Protein AF-F0R982-F1 (afdb_monomer_lite)

Organism: Phocaeicola salanitronis (strain DSM 18170 / JCM 13657 / CCUG 60908 / BL78) (NCBI:txid667015)

Sequence (111 aa):
MLALFLSCCNSTKKQENSLDSEIDTFEYVHLIPDSLRTMEQKELLLLLEKTIKENLQVKDNHLFFKLSESDFVELGIPLQYYKKLQQDLDDANSFIDLNGIERIDTLLKMK

pLDDT: mean 83.77, std 20.98, range [37.56, 98.06]

Radius of gyration: 21.88 Å; chains: 1; bounding box: 34×67×37 Å

Structure (mmCIF, N/CA/C/O backbone):
data_AF-F0R982-F1
#
_entry.id   AF-F0R982-F1
#
loop_
_atom_site.group_PDB
_atom_site.id
_atom_site.type_symbol
_atom_site.label_atom_id
_atom_site.label_alt_id
_atom_site.label_comp_id
_atom_site.label_asym_id
_atom_site.label_entity_id
_atom_site.label_seq_id
_atom_site.pdbx_PDB_ins_code
_atom_site.Cartn_x
_atom_site.Cartn_y
_atom_site.Cartn_z
_atom_site.occupancy
_atom_site.B_iso_or_equiv
_atom_site.auth_seq_id
_atom_site.auth_comp_id
_atom_site.auth_asym_id
_atom_site.auth_atom_id
_atom_site.pdbx_PDB_model_num
ATOM 1 N N . MET A 1 1 ? -15.361 58.194 14.789 1.00 37.56 1 MET A N 1
ATOM 2 C CA . MET A 1 1 ? -16.452 57.668 13.940 1.00 37.56 1 MET A CA 1
ATOM 3 C C . MET A 1 1 ? -15.788 57.138 12.672 1.00 37.56 1 MET A C 1
ATOM 5 O O . MET A 1 1 ? -15.350 57.933 11.861 1.00 37.56 1 MET A O 1
ATOM 9 N N . LEU A 1 2 ? -15.260 55.910 12.700 1.00 42.91 2 LEU A N 1
ATOM 10 C CA . LEU A 1 2 ? -15.865 54.728 12.062 1.00 42.91 2 LEU A CA 1
ATOM 11 C C . LEU A 1 2 ? -16.621 55.054 10.760 1.00 42.91 2 LEU A C 1
ATOM 13 O O . LEU A 1 2 ? -17.730 55.570 10.836 1.00 42.91 2 LEU A O 1
ATOM 17 N N . ALA A 1 3 ? -16.039 54.716 9.606 1.00 42.75 3 ALA A N 1
ATOM 18 C CA . ALA A 1 3 ? -16.544 53.643 8.741 1.00 42.75 3 ALA A CA 1
ATOM 19 C C . ALA A 1 3 ? -15.693 53.511 7.462 1.00 42.75 3 ALA A C 1
ATOM 21 O O . ALA A 1 3 ? -15.534 54.461 6.699 1.00 42.75 3 ALA A O 1
ATOM 22 N N . LEU A 1 4 ? -15.183 52.297 7.242 1.00 47.56 4 LEU A N 1
ATOM 23 C CA . LEU A 1 4 ? -14.835 51.761 5.929 1.00 47.56 4 LEU A CA 1
ATOM 24 C C . LEU A 1 4 ? -16.073 51.756 5.019 1.00 47.56 4 LEU A C 1
ATOM 26 O O . LEU A 1 4 ? -17.133 51.324 5.462 1.00 47.56 4 LEU A O 1
ATOM 30 N N . PHE A 1 5 ? -15.894 52.068 3.735 1.00 54.72 5 PHE A N 1
ATOM 31 C CA . PHE A 1 5 ? -16.658 51.413 2.675 1.00 54.72 5 PHE A CA 1
ATOM 32 C C . PHE A 1 5 ? -15.725 50.976 1.548 1.00 54.72 5 PHE A C 1
ATOM 34 O O . PHE A 1 5 ? -15.121 51.776 0.838 1.00 54.72 5 PHE A O 1
ATOM 41 N N . LEU A 1 6 ? -15.621 49.654 1.456 1.00 56.53 6 LEU A N 1
ATOM 42 C CA . LEU A 1 6 ? -15.164 48.881 0.317 1.00 56.53 6 LEU A CA 1
ATOM 43 C C . LEU A 1 6 ? -15.971 49.252 -0.933 1.00 56.53 6 LEU A C 1
ATOM 45 O O . LEU A 1 6 ? -17.194 49.360 -0.869 1.00 56.53 6 LEU A O 1
ATOM 49 N N . SER A 1 7 ? -15.302 49.324 -2.080 1.00 54.06 7 SER A N 1
ATOM 50 C CA . SER A 1 7 ? -15.944 49.028 -3.358 1.00 54.06 7 SER A CA 1
ATOM 51 C C . SER A 1 7 ? -14.983 48.209 -4.211 1.00 54.06 7 SER A C 1
ATOM 53 O O . SER A 1 7 ? -14.079 48.725 -4.866 1.00 54.06 7 SER A O 1
ATOM 55 N N . CYS A 1 8 ? -15.150 46.893 -4.109 1.00 43.66 8 CYS A N 1
ATOM 56 C CA . CYS A 1 8 ? -14.641 45.915 -5.055 1.00 43.66 8 CYS A CA 1
ATOM 57 C C . CYS A 1 8 ? -15.319 46.122 -6.413 1.00 43.66 8 CYS A C 1
ATOM 59 O O . CYS A 1 8 ? -16.530 46.318 -6.443 1.00 43.66 8 CYS A O 1
ATOM 61 N N . CYS A 1 9 ? -14.564 45.987 -7.507 1.00 45.44 9 CYS A N 1
ATOM 62 C CA . CYS A 1 9 ? -14.934 45.205 -8.697 1.00 45.44 9 CYS A CA 1
ATOM 63 C C . CYS A 1 9 ? -13.885 45.404 -9.800 1.00 45.44 9 CYS A C 1
ATOM 65 O O . CYS A 1 9 ? -13.963 46.362 -10.562 1.00 45.44 9 CYS A O 1
ATOM 67 N N . ASN A 1 10 ? -12.919 44.491 -9.900 1.00 49.84 10 ASN A N 1
ATOM 68 C CA . ASN A 1 10 ? -12.564 43.856 -11.173 1.00 49.84 10 ASN A CA 1
ATOM 69 C C . ASN A 1 10 ? -11.437 42.851 -10.948 1.00 49.84 10 ASN A C 1
ATOM 71 O O . ASN A 1 10 ? -10.261 43.184 -11.045 1.00 49.84 10 ASN A O 1
ATOM 75 N N . SER A 1 11 ? -11.823 41.602 -10.710 1.00 47.75 11 SER A N 1
ATOM 76 C CA . SER A 1 11 ? -10.977 40.474 -11.070 1.00 47.75 11 SER A CA 1
ATOM 77 C C . SER A 1 11 ? -11.826 39.528 -11.896 1.00 47.75 11 SER A C 1
ATOM 79 O O . SER A 1 11 ? -12.737 38.861 -11.415 1.00 47.75 11 SER A O 1
ATOM 81 N N . THR A 1 12 ? -11.552 39.619 -13.188 1.00 44.00 12 THR A N 1
ATOM 82 C CA . THR A 1 12 ? -11.813 38.694 -14.278 1.00 44.00 12 THR A CA 1
ATOM 83 C C . THR A 1 12 ? -12.170 37.291 -13.797 1.00 44.00 12 THR A C 1
ATOM 85 O O . THR A 1 12 ? -11.385 36.646 -13.106 1.00 44.00 12 THR A O 1
ATOM 88 N N . LYS A 1 13 ? -13.340 36.807 -14.223 1.00 43.53 13 LYS A N 1
ATOM 89 C CA . LYS A 1 13 ? -13.722 35.395 -14.154 1.00 43.53 13 LYS A CA 1
ATOM 90 C C . LYS A 1 13 ? -12.630 34.557 -14.826 1.00 43.53 13 LYS A C 1
ATOM 92 O O . LYS A 1 13 ? -12.608 34.440 -16.049 1.00 43.53 13 LYS A O 1
ATOM 97 N N . LYS A 1 14 ? -11.720 33.988 -14.036 1.00 38.34 14 LYS A N 1
ATOM 98 C CA . LYS A 1 14 ? -11.028 32.762 -14.418 1.00 38.34 14 LYS A CA 1
ATOM 99 C C . LYS A 1 14 ? -11.944 31.626 -14.005 1.00 38.34 14 LYS A C 1
ATOM 101 O O . LYS A 1 14 ? -12.301 31.490 -12.844 1.00 38.34 14 LYS A O 1
ATOM 106 N N . GLN A 1 15 ? -12.377 30.893 -15.014 1.00 43.41 15 GLN A N 1
ATOM 107 C CA . GLN A 1 15 ? -13.087 29.639 -14.900 1.00 43.41 15 GLN A CA 1
ATOM 108 C C . GLN A 1 15 ? -12.139 28.649 -14.209 1.00 43.41 15 GLN A C 1
ATOM 110 O O . GLN A 1 15 ? -11.280 28.049 -14.850 1.00 43.41 15 GLN A O 1
ATOM 115 N N . GLU A 1 16 ? -12.222 28.569 -12.882 1.00 38.88 16 GLU A N 1
ATOM 116 C CA . GLU A 1 16 ? -11.719 27.424 -12.136 1.00 38.88 16 GLU A CA 1
ATOM 117 C C . GLU A 1 16 ? -12.610 26.247 -12.515 1.00 38.88 16 GLU A C 1
ATOM 119 O O . GLU A 1 16 ? -13.776 26.177 -12.132 1.00 38.88 16 GLU A O 1
ATOM 124 N N . ASN A 1 17 ? -12.063 25.323 -13.300 1.00 39.47 17 ASN A N 1
ATOM 125 C CA . ASN A 1 17 ? -12.469 23.935 -13.170 1.00 39.47 17 ASN A CA 1
ATOM 126 C C . ASN A 1 17 ? -12.032 23.513 -11.766 1.00 39.47 17 ASN A C 1
ATOM 128 O O . ASN A 1 17 ? -10.915 23.031 -11.580 1.00 39.47 17 ASN A O 1
ATOM 132 N N . SER A 1 18 ? -12.879 23.768 -10.771 1.00 41.88 18 SER A N 1
ATOM 133 C CA . SER A 1 18 ? -12.774 23.113 -9.482 1.00 41.88 18 SER A CA 1
ATOM 134 C C . SER A 1 18 ? -12.987 21.630 -9.753 1.00 41.88 18 SER A C 1
ATOM 136 O O . SER A 1 18 ? -14.108 21.169 -9.964 1.00 41.88 18 SER A O 1
ATOM 138 N N . LEU A 1 19 ? -11.883 20.887 -9.814 1.00 45.12 19 LEU A N 1
ATOM 139 C CA . LEU A 1 19 ? -11.885 19.518 -9.335 1.00 45.12 19 LEU A CA 1
ATOM 140 C C . LEU A 1 19 ? -12.450 19.601 -7.916 1.00 45.12 19 LEU A C 1
ATOM 142 O O . LEU A 1 19 ? -11.730 19.957 -6.986 1.00 45.12 19 LEU A O 1
ATOM 146 N N . ASP A 1 20 ? -13.751 19.354 -7.777 1.00 45.84 20 ASP A N 1
ATOM 147 C CA . ASP A 1 20 ? -14.346 18.917 -6.521 1.00 45.84 20 ASP A CA 1
ATOM 148 C C . ASP A 1 20 ? -13.675 17.582 -6.187 1.00 45.84 20 ASP A C 1
ATOM 150 O O . ASP A 1 20 ? -14.178 16.500 -6.483 1.00 45.84 20 ASP A O 1
ATOM 154 N N . SER A 1 21 ? -12.464 17.655 -5.6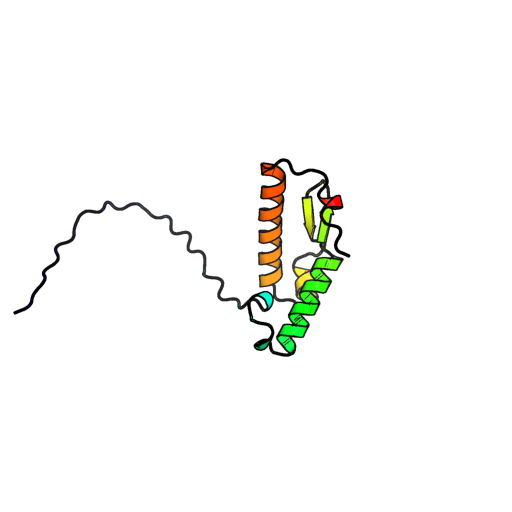38 1.00 47.72 21 SER A N 1
ATOM 155 C CA . SER A 1 21 ? -11.918 16.569 -4.853 1.00 47.72 21 SER A CA 1
ATOM 156 C C . SER A 1 21 ? -12.764 16.541 -3.590 1.00 47.72 21 SER A C 1
ATOM 158 O O . SER A 1 21 ? -12.561 17.343 -2.676 1.00 47.72 21 SER A O 1
ATOM 160 N N . GLU A 1 22 ? -13.774 15.679 -3.598 1.00 51.53 22 GLU A N 1
ATOM 161 C CA . GLU A 1 22 ? -14.460 15.208 -2.404 1.00 51.53 22 GLU A CA 1
ATOM 162 C C . GLU A 1 22 ? -13.390 15.012 -1.318 1.00 51.53 22 GLU A C 1
ATOM 164 O O . GLU A 1 22 ? -12.468 14.212 -1.484 1.00 51.53 22 GLU A O 1
ATOM 169 N N . ILE A 1 23 ? -13.408 15.856 -0.280 1.00 52.28 23 ILE A N 1
ATOM 170 C CA . ILE A 1 23 ? -12.447 15.750 0.818 1.00 52.28 23 ILE A CA 1
ATOM 171 C C . ILE A 1 23 ? -12.722 14.390 1.446 1.00 52.28 23 ILE A C 1
ATOM 173 O O . ILE A 1 23 ? -13.753 14.217 2.092 1.00 52.28 23 ILE A O 1
ATOM 177 N N . ASP A 1 24 ? -11.837 13.423 1.208 1.00 64.06 24 ASP A N 1
ATOM 178 C CA . ASP A 1 24 ? -11.923 12.097 1.804 1.00 64.06 24 ASP A CA 1
ATOM 179 C C . ASP A 1 24 ? -11.802 12.263 3.322 1.00 64.06 24 ASP A C 1
ATOM 181 O O . ASP A 1 24 ? -10.716 12.447 3.871 1.00 64.06 24 ASP A O 1
ATOM 185 N N . THR A 1 25 ? -12.944 12.282 4.013 1.00 81.81 25 THR A N 1
ATOM 186 C CA . THR A 1 25 ? -13.028 12.442 5.472 1.00 81.81 25 THR A CA 1
ATOM 187 C C . THR A 1 25 ? -12.625 11.170 6.215 1.00 81.81 25 THR A C 1
ATOM 189 O O . THR A 1 25 ? -12.886 11.044 7.411 1.00 81.81 25 THR A O 1
ATOM 192 N N . PHE A 1 26 ? -12.064 10.185 5.516 1.00 89.75 26 PHE A N 1
ATOM 193 C CA . PHE A 1 26 ? -11.638 8.941 6.116 1.00 89.75 26 PHE A CA 1
ATOM 194 C C . PHE A 1 26 ? -10.453 9.168 7.061 1.00 89.75 26 PHE A C 1
ATOM 196 O O . PHE A 1 26 ? -9.405 9.694 6.687 1.00 89.75 26 PHE A O 1
ATOM 203 N N . GLU A 1 27 ? -10.619 8.757 8.316 1.00 92.31 27 GLU A N 1
ATOM 204 C CA . GLU A 1 27 ? -9.579 8.884 9.330 1.00 92.31 27 GLU A CA 1
ATOM 205 C C . GLU A 1 27 ? -8.603 7.706 9.239 1.00 92.31 27 GLU A C 1
ATOM 207 O O . GLU A 1 27 ? -8.893 6.579 9.645 1.00 92.31 27 GLU A O 1
ATOM 212 N N . TYR A 1 28 ? -7.413 7.969 8.706 1.00 94.88 28 TYR A N 1
ATOM 213 C CA . TYR A 1 28 ? -6.383 6.951 8.561 1.00 94.88 28 TYR A CA 1
ATOM 214 C C . TYR A 1 28 ? -5.654 6.692 9.890 1.00 94.88 28 TYR A C 1
ATOM 216 O O . TYR A 1 28 ? -4.941 7.552 10.405 1.00 94.88 28 TYR A O 1
ATOM 224 N N . VAL A 1 29 ? -5.723 5.459 10.403 1.00 96.25 29 VAL A N 1
ATOM 225 C CA . VAL A 1 29 ? -5.104 5.051 11.679 1.00 96.25 29 VAL A CA 1
ATOM 226 C C . VAL A 1 29 ? -3.596 5.297 11.769 1.00 96.25 29 VAL A C 1
ATOM 228 O O . VAL A 1 29 ? -3.091 5.536 12.865 1.00 96.25 29 VAL A O 1
ATOM 231 N N . HIS A 1 30 ? -2.868 5.291 10.645 1.00 92.69 30 HIS A N 1
ATOM 232 C CA . HIS A 1 30 ? -1.427 5.575 10.627 1.00 92.69 30 HIS A CA 1
ATOM 233 C C . HIS A 1 30 ? -1.103 7.060 10.882 1.00 92.69 30 HIS A C 1
ATOM 235 O O . HIS A 1 30 ? 0.030 7.379 11.226 1.00 92.69 30 HIS A O 1
ATOM 241 N N . LEU A 1 31 ? -2.087 7.961 10.756 1.00 94.69 31 LEU A N 1
ATOM 242 C CA . LEU A 1 31 ? -1.946 9.392 11.052 1.00 94.69 31 LEU A CA 1
ATOM 243 C C . LEU A 1 31 ? -2.285 9.735 12.510 1.00 94.69 31 LEU A C 1
ATOM 245 O O . LEU A 1 31 ? -1.885 10.786 13.008 1.00 94.69 31 LEU A O 1
ATOM 249 N N . ILE A 1 32 ? -3.002 8.854 13.209 1.00 95.00 32 ILE A N 1
ATOM 250 C CA . ILE A 1 32 ? -3.329 9.027 14.628 1.00 95.00 32 ILE A CA 1
ATOM 251 C C . ILE A 1 32 ? -2.054 8.786 15.448 1.00 95.00 32 ILE A C 1
ATOM 253 O O . ILE A 1 32 ? -1.421 7.754 15.241 1.00 95.00 32 ILE A O 1
ATOM 257 N N . PRO A 1 33 ? -1.660 9.661 16.392 1.00 95.75 33 PRO A N 1
ATOM 258 C CA . PRO A 1 33 ? -0.512 9.411 17.263 1.00 95.75 33 PRO A CA 1
ATOM 259 C C . PRO A 1 33 ? -0.642 8.108 18.063 1.00 95.75 33 PRO A C 1
ATOM 261 O O . PRO A 1 33 ? -1.716 7.794 18.573 1.00 95.75 33 PRO A O 1
ATOM 264 N N . ASP A 1 34 ? 0.465 7.387 18.252 1.00 93.50 34 ASP A N 1
ATOM 265 C CA . ASP A 1 34 ? 0.506 6.079 18.929 1.00 93.50 34 ASP A CA 1
ATOM 266 C C . ASP A 1 34 ? -0.183 6.060 20.302 1.00 93.50 34 ASP A C 1
ATOM 268 O O . ASP A 1 34 ? -0.850 5.084 20.658 1.00 93.50 34 ASP A O 1
ATOM 272 N N . SER A 1 35 ? -0.037 7.147 21.067 1.00 95.94 35 SER A N 1
ATOM 273 C CA . SER A 1 35 ? -0.628 7.311 22.400 1.00 95.94 35 SER A CA 1
ATOM 274 C C . SER A 1 35 ? -2.148 7.461 22.383 1.00 95.94 35 SER A C 1
ATOM 276 O O . SER A 1 35 ? -2.788 7.209 23.402 1.00 95.94 35 SER A O 1
ATOM 278 N N . LEU A 1 36 ? -2.719 7.867 21.249 1.00 97.06 36 LEU A N 1
ATOM 279 C CA . LEU A 1 36 ? -4.146 8.126 21.075 1.00 97.06 36 LEU A CA 1
ATOM 280 C C . LEU A 1 36 ? -4.872 6.987 20.351 1.00 97.06 36 LEU A C 1
ATOM 282 O O . LEU A 1 36 ? -6.099 7.004 20.294 1.00 97.06 36 LEU A O 1
ATOM 286 N N . ARG A 1 37 ? -4.150 5.986 19.826 1.00 96.38 37 ARG A N 1
ATOM 287 C CA . ARG A 1 37 ? -4.782 4.841 19.160 1.00 96.38 37 ARG A CA 1
ATOM 288 C C . ARG A 1 37 ? -5.482 3.925 20.162 1.00 96.38 37 ARG A C 1
ATOM 290 O O . ARG A 1 37 ? -4.879 3.461 21.137 1.00 96.38 37 ARG A O 1
ATOM 297 N N . THR A 1 38 ? -6.730 3.601 19.850 1.00 97.25 38 THR A N 1
ATOM 298 C CA . THR A 1 38 ? -7.495 2.508 20.469 1.00 97.25 38 THR A CA 1
ATOM 299 C C . THR A 1 38 ? -6.856 1.147 20.168 1.00 97.25 38 THR A C 1
ATOM 301 O O . THR A 1 38 ? -5.913 1.051 19.375 1.00 97.25 38 THR A O 1
ATOM 304 N N . MET A 1 39 ? -7.332 0.080 20.817 1.00 97.50 39 MET A N 1
ATOM 305 C CA . MET A 1 39 ? -6.793 -1.263 20.575 1.00 97.50 39 MET A CA 1
ATOM 306 C C . MET A 1 39 ? -7.115 -1.730 19.154 1.00 97.50 39 MET A C 1
ATOM 308 O O . MET A 1 39 ? -6.232 -2.188 18.437 1.00 97.50 39 MET A O 1
ATOM 312 N N . GLU A 1 40 ? -8.345 -1.494 18.715 1.00 96.44 40 GLU A N 1
ATOM 313 C CA . GLU A 1 40 ? -8.853 -1.848 17.394 1.00 96.44 40 GLU A CA 1
ATOM 314 C C . GLU A 1 40 ? -8.051 -1.142 16.289 1.00 96.44 40 GLU A C 1
ATOM 316 O O . GLU A 1 40 ? -7.682 -1.745 15.284 1.00 96.44 40 GLU A O 1
ATOM 321 N N . GLN A 1 41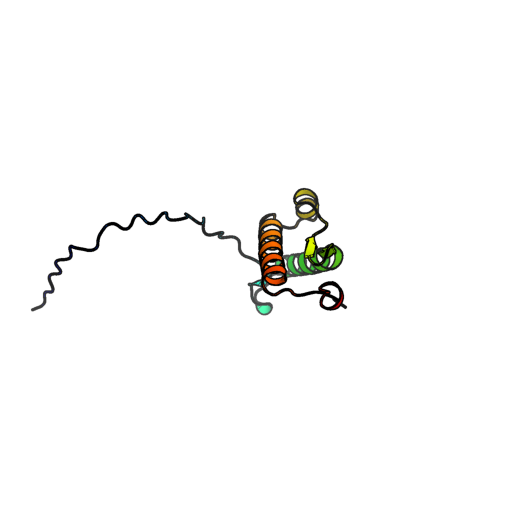 ? -7.693 0.131 16.494 1.00 97.00 41 GLN A N 1
ATOM 322 C CA . GLN A 1 41 ? -6.849 0.879 15.556 1.00 97.00 41 GLN A CA 1
ATOM 323 C C . GLN A 1 41 ? -5.411 0.348 15.501 1.00 97.00 41 GLN A C 1
ATOM 325 O O . GLN A 1 41 ? -4.790 0.383 14.438 1.00 97.00 41 GLN A O 1
ATOM 330 N N . LYS A 1 42 ? -4.866 -0.141 16.622 1.00 97.56 42 LYS A N 1
ATOM 331 C CA . LYS A 1 42 ? -3.539 -0.780 16.649 1.00 97.56 42 LYS A CA 1
ATOM 332 C C . LYS A 1 42 ? -3.557 -2.111 15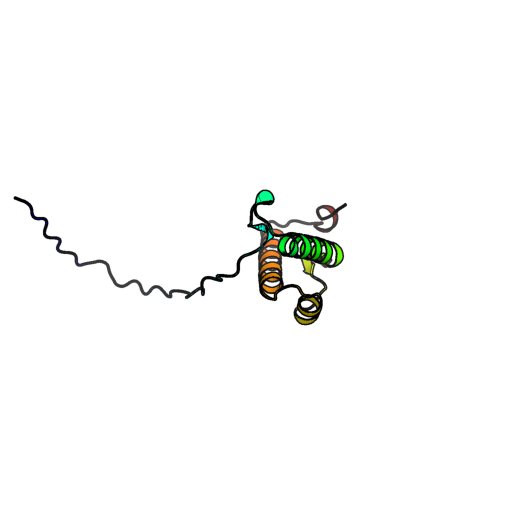.910 1.00 97.56 42 LYS A C 1
ATOM 334 O O . LYS A 1 42 ? -2.646 -2.377 15.135 1.00 97.56 42 LYS A O 1
ATOM 339 N N . GLU A 1 43 ? -4.594 -2.916 16.113 1.00 97.25 43 GLU A N 1
ATOM 340 C CA . GLU A 1 43 ? -4.777 -4.180 15.399 1.00 97.25 43 GLU A CA 1
ATOM 341 C C . GLU A 1 43 ? -4.924 -3.956 13.892 1.00 97.25 43 GLU A C 1
ATOM 343 O O . GLU A 1 43 ? -4.249 -4.625 13.109 1.00 97.25 43 GLU A O 1
ATOM 348 N N . LEU A 1 44 ? -5.715 -2.958 13.480 1.00 97.12 44 LEU A N 1
ATOM 349 C CA . LEU A 1 44 ? -5.837 -2.580 12.072 1.00 97.12 44 LEU A CA 1
ATOM 350 C C . LEU A 1 44 ? -4.501 -2.107 11.486 1.00 97.12 44 LEU A C 1
ATOM 352 O O . LEU A 1 44 ? -4.158 -2.495 10.372 1.00 97.12 44 LEU A O 1
ATOM 356 N N . LEU A 1 45 ? -3.728 -1.300 12.220 1.00 97.06 45 LEU A N 1
ATOM 357 C CA . LEU A 1 45 ? -2.410 -0.851 11.765 1.00 97.06 45 LEU A CA 1
ATOM 358 C C . LEU A 1 45 ? -1.446 -2.031 11.570 1.00 97.06 45 LEU A C 1
ATOM 360 O O . LEU A 1 45 ? -0.799 -2.120 10.531 1.00 97.06 45 LEU A O 1
ATOM 364 N N . LEU A 1 46 ? -1.401 -2.969 12.518 1.00 97.19 46 LEU A N 1
ATOM 365 C CA . LEU A 1 46 ? -0.575 -4.176 12.403 1.00 97.19 46 LEU A CA 1
ATOM 366 C C . LEU A 1 46 ? -1.008 -5.057 11.225 1.00 97.19 46 LEU A C 1
ATOM 368 O O . LEU A 1 46 ? -0.165 -5.603 10.511 1.00 97.19 46 LEU A O 1
ATOM 372 N N . LEU A 1 47 ? -2.319 -5.188 11.004 1.00 97.81 47 LEU A N 1
ATOM 373 C CA . LEU A 1 47 ? -2.862 -5.916 9.862 1.00 97.81 47 LEU A CA 1
ATOM 374 C C . LEU A 1 47 ? -2.473 -5.245 8.538 1.00 97.81 47 LEU A C 1
ATOM 376 O O . LEU A 1 47 ? -2.052 -5.942 7.615 1.00 97.81 47 LEU A O 1
ATOM 380 N N . LEU A 1 48 ? -2.560 -3.915 8.455 1.00 97.31 48 LEU A N 1
ATOM 381 C CA . LEU A 1 48 ? -2.122 -3.131 7.297 1.00 97.31 48 LEU A CA 1
ATOM 382 C C . LEU A 1 48 ? -0.632 -3.336 7.013 1.00 97.31 48 LEU A C 1
ATOM 384 O O . LEU A 1 48 ? -0.275 -3.709 5.898 1.00 97.31 48 LEU A O 1
ATOM 388 N N . GLU A 1 49 ? 0.228 -3.149 8.015 1.00 95.69 49 GLU A N 1
ATOM 389 C CA . GLU A 1 49 ? 1.681 -3.311 7.882 1.00 95.69 49 GLU A CA 1
ATOM 390 C C . GLU A 1 49 ? 2.052 -4.712 7.396 1.00 95.69 49 GLU A C 1
ATOM 392 O O . GLU A 1 49 ? 2.817 -4.863 6.439 1.00 95.69 49 GLU A O 1
ATOM 397 N N . LYS A 1 50 ? 1.467 -5.745 8.015 1.00 97.06 50 LYS A N 1
ATOM 398 C CA . LYS A 1 50 ? 1.681 -7.136 7.615 1.00 97.06 50 LYS A CA 1
ATOM 399 C C . LYS A 1 50 ? 1.218 -7.378 6.179 1.00 97.06 50 LYS A C 1
ATOM 401 O O . LYS A 1 50 ? 1.973 -7.923 5.379 1.00 97.06 50 LYS A O 1
ATOM 406 N N . THR A 1 51 ? 0.003 -6.944 5.848 1.00 97.25 51 THR A N 1
ATOM 407 C CA . THR A 1 51 ? -0.596 -7.156 4.524 1.00 97.25 51 THR A CA 1
ATOM 408 C C . THR A 1 51 ? 0.223 -6.472 3.433 1.00 97.25 51 THR A C 1
ATOM 410 O O . THR A 1 51 ? 0.494 -7.089 2.402 1.00 97.25 51 THR A O 1
ATOM 413 N N . ILE A 1 52 ? 0.675 -5.236 3.669 1.00 95.81 52 ILE A N 1
ATOM 414 C CA . ILE A 1 52 ? 1.538 -4.497 2.742 1.00 95.81 52 ILE A CA 1
ATOM 415 C C . ILE A 1 52 ? 2.883 -5.209 2.593 1.00 95.81 52 ILE A C 1
ATOM 417 O O . ILE A 1 52 ? 3.287 -5.497 1.470 1.00 95.81 52 ILE A O 1
ATOM 421 N N . LYS A 1 53 ? 3.550 -5.570 3.695 1.00 94.19 53 LYS A N 1
ATOM 422 C CA . LYS A 1 53 ? 4.859 -6.242 3.651 1.00 94.19 53 LYS A CA 1
ATOM 423 C C . LYS A 1 53 ? 4.817 -7.579 2.903 1.00 94.19 53 LYS A C 1
ATOM 425 O O . LYS A 1 53 ? 5.755 -7.896 2.180 1.00 94.19 53 LYS A O 1
ATOM 430 N N . GLU A 1 54 ? 3.754 -8.362 3.072 1.00 95.75 54 GLU A N 1
ATOM 431 C CA . GLU A 1 54 ? 3.624 -9.689 2.455 1.00 95.75 54 GLU A CA 1
ATOM 432 C C . GLU A 1 54 ? 3.225 -9.640 0.970 1.00 95.75 54 GLU A C 1
ATOM 434 O O . GLU A 1 54 ? 3.518 -10.580 0.226 1.00 95.75 54 GLU A O 1
ATOM 439 N N . ASN A 1 55 ? 2.568 -8.563 0.524 1.00 96.50 55 ASN A N 1
ATOM 440 C CA . ASN A 1 55 ? 1.972 -8.485 -0.815 1.00 96.50 55 ASN A CA 1
ATOM 441 C C . ASN A 1 55 ? 2.553 -7.385 -1.711 1.00 96.50 55 ASN A C 1
ATOM 443 O O . ASN A 1 55 ? 2.249 -7.375 -2.906 1.00 96.50 55 ASN A O 1
ATOM 447 N N . LEU A 1 56 ? 3.390 -6.491 -1.180 1.00 95.94 56 LEU A N 1
ATOM 448 C CA . LEU A 1 56 ? 4.153 -5.535 -1.974 1.00 95.94 56 LEU A CA 1
ATOM 449 C C . LEU A 1 56 ? 5.366 -6.224 -2.601 1.00 95.94 56 LEU A C 1
ATOM 451 O O . LEU A 1 56 ? 6.174 -6.859 -1.922 1.00 95.94 56 LEU A O 1
ATOM 455 N N . GLN A 1 57 ? 5.491 -6.098 -3.914 1.00 94.44 57 GLN A N 1
ATOM 456 C CA . GLN A 1 57 ? 6.533 -6.732 -4.708 1.00 94.44 57 GLN A CA 1
ATOM 457 C C . GLN A 1 57 ? 7.101 -5.740 -5.716 1.00 94.44 57 GLN A C 1
ATOM 459 O O . GLN A 1 57 ? 6.505 -4.702 -5.991 1.00 94.44 57 GLN A O 1
ATOM 464 N N . VAL A 1 58 ? 8.256 -6.081 -6.282 1.00 95.00 58 VAL A N 1
ATOM 465 C CA . VAL A 1 58 ? 8.809 -5.369 -7.434 1.00 95.00 58 VAL A CA 1
ATOM 466 C C . VAL A 1 58 ? 8.654 -6.260 -8.655 1.00 95.00 58 VAL A C 1
ATOM 468 O O . VAL A 1 58 ? 9.117 -7.402 -8.653 1.00 95.00 58 VAL A O 1
ATOM 471 N N . LYS A 1 59 ? 8.011 -5.744 -9.698 1.00 94.44 59 LYS A N 1
ATOM 472 C CA . LYS A 1 59 ? 7.849 -6.414 -10.986 1.00 94.44 59 LYS A CA 1
ATOM 473 C C . LYS A 1 59 ? 8.237 -5.440 -12.087 1.00 94.44 59 LYS A C 1
ATOM 475 O O . LYS A 1 59 ? 7.763 -4.314 -12.094 1.00 94.44 59 LYS A O 1
ATOM 480 N N . ASP A 1 60 ? 9.120 -5.866 -12.987 1.00 94.56 60 ASP A N 1
ATOM 481 C CA . ASP A 1 60 ? 9.572 -5.046 -14.118 1.00 94.56 60 ASP A CA 1
ATOM 482 C C . ASP A 1 60 ? 10.080 -3.652 -13.685 1.00 94.56 60 ASP A C 1
ATOM 484 O O . ASP A 1 60 ? 9.767 -2.642 -14.302 1.00 94.56 60 ASP A O 1
ATOM 488 N N . ASN A 1 61 ? 10.855 -3.604 -12.591 1.00 94.75 61 ASN A N 1
ATOM 489 C CA . ASN A 1 61 ? 11.379 -2.385 -11.948 1.00 94.75 61 ASN A CA 1
ATOM 490 C C . ASN A 1 61 ? 10.323 -1.441 -11.326 1.00 94.75 61 ASN A C 1
ATOM 492 O O . ASN A 1 61 ? 10.666 -0.342 -10.908 1.00 94.75 61 ASN A O 1
ATOM 496 N N . HIS A 1 62 ? 9.076 -1.891 -11.186 1.00 95.88 62 HIS A N 1
ATOM 497 C CA . HIS A 1 62 ? 7.977 -1.125 -10.600 1.00 95.88 62 HIS A CA 1
ATOM 498 C C . HIS A 1 62 ? 7.448 -1.779 -9.329 1.00 95.88 62 HIS A C 1
ATOM 500 O O . HIS A 1 62 ? 7.461 -3.005 -9.191 1.00 95.88 62 HIS A O 1
ATOM 506 N N . LEU A 1 63 ? 6.950 -0.963 -8.407 1.00 96.25 63 LEU A N 1
ATOM 507 C CA . LEU A 1 63 ? 6.193 -1.428 -7.256 1.00 96.25 63 LEU A CA 1
ATOM 508 C C . LEU A 1 63 ? 4.846 -1.977 -7.721 1.00 96.25 63 LEU A C 1
ATOM 510 O O . LEU A 1 63 ? 4.122 -1.339 -8.482 1.00 96.25 63 LEU A O 1
ATOM 514 N N . PHE A 1 64 ? 4.507 -3.163 -7.237 1.00 95.44 64 PHE A N 1
ATOM 515 C CA . PHE A 1 64 ? 3.273 -3.859 -7.556 1.00 95.44 64 PHE A CA 1
ATOM 516 C C . PHE A 1 64 ? 2.684 -4.466 -6.288 1.00 95.44 64 PHE A C 1
ATOM 518 O O . PHE A 1 64 ? 3.379 -5.149 -5.534 1.00 95.44 64 PHE A O 1
ATOM 525 N N . PHE A 1 65 ? 1.391 -4.249 -6.066 1.00 97.31 65 PHE A N 1
ATOM 526 C CA . PHE A 1 65 ? 0.669 -4.855 -4.957 1.00 97.31 65 PHE A CA 1
ATOM 527 C C . PHE A 1 65 ? -0.157 -6.040 -5.442 1.00 97.31 65 PHE A C 1
ATOM 529 O O . PHE A 1 65 ? -0.965 -5.918 -6.358 1.00 97.31 65 PHE A O 1
ATOM 536 N N . LYS A 1 66 ? 0.077 -7.207 -4.840 1.00 97.25 66 LYS A N 1
ATOM 537 C CA . LYS A 1 66 ? -0.436 -8.484 -5.345 1.00 97.25 66 LYS A CA 1
ATOM 538 C C . LYS A 1 66 ? -1.941 -8.679 -5.150 1.00 97.25 66 LYS A C 1
ATOM 540 O O . LYS A 1 66 ? -2.549 -9.390 -5.947 1.00 97.25 66 LYS A O 1
ATOM 545 N N . LEU A 1 67 ? -2.513 -8.135 -4.077 1.00 97.81 67 LEU A N 1
ATOM 546 C CA . LEU A 1 67 ? -3.923 -8.360 -3.755 1.00 97.81 67 LEU A CA 1
ATOM 547 C C . LEU A 1 67 ? -4.828 -7.516 -4.645 1.00 97.81 67 LEU A C 1
ATOM 549 O O . LEU A 1 67 ? -4.510 -6.366 -4.943 1.00 97.81 67 LEU A O 1
ATOM 553 N N . SER A 1 68 ? -5.972 -8.088 -5.015 1.00 97.81 68 SER A N 1
ATOM 554 C CA . SER A 1 68 ? -7.068 -7.324 -5.601 1.00 97.81 68 SER A CA 1
ATOM 555 C C . SER A 1 68 ? -7.798 -6.502 -4.533 1.00 97.81 68 SER A C 1
ATOM 557 O O . SER A 1 68 ? -7.655 -6.747 -3.334 1.00 97.81 68 SER A O 1
ATOM 559 N N . GLU A 1 69 ? -8.620 -5.546 -4.967 1.00 97.94 69 GLU A N 1
ATOM 560 C CA . GLU A 1 69 ? -9.470 -4.755 -4.069 1.00 97.94 69 GLU A CA 1
ATOM 561 C C . GLU A 1 69 ? -10.385 -5.647 -3.216 1.00 97.94 69 GLU A C 1
ATOM 563 O O . GLU A 1 69 ? -10.494 -5.445 -2.007 1.00 97.94 69 GLU A O 1
ATOM 568 N N . SER A 1 70 ? -11.005 -6.662 -3.832 1.00 97.81 70 SER A N 1
ATOM 569 C CA . SER A 1 70 ? -11.901 -7.585 -3.133 1.00 97.81 70 SER A CA 1
ATOM 570 C C . SER A 1 70 ? -11.161 -8.406 -2.086 1.00 97.81 70 SER A C 1
ATOM 572 O O . SER A 1 70 ? -11.605 -8.447 -0.943 1.00 97.81 70 SER A O 1
ATOM 574 N N . ASP A 1 71 ? -10.005 -8.979 -2.437 1.00 98.00 71 ASP A N 1
ATOM 575 C CA . ASP A 1 71 ? -9.218 -9.779 -1.490 1.00 98.00 71 ASP A CA 1
ATOM 576 C C . ASP A 1 71 ? -8.753 -8.919 -0.308 1.00 98.00 71 ASP A C 1
ATOM 578 O O . ASP A 1 71 ? -8.732 -9.366 0.835 1.00 98.00 71 ASP A O 1
ATOM 582 N N . PHE A 1 72 ? -8.399 -7.659 -0.570 1.00 97.56 72 PHE A N 1
ATOM 583 C CA . PHE A 1 72 ? -7.963 -6.725 0.461 1.00 97.56 72 PHE A CA 1
ATOM 584 C C . PHE A 1 72 ? -9.091 -6.367 1.439 1.00 97.56 72 PHE A C 1
ATOM 586 O O . PHE A 1 72 ? -8.869 -6.324 2.650 1.00 97.56 72 PHE A O 1
ATOM 593 N N . VAL A 1 73 ? -10.307 -6.150 0.933 1.00 97.12 73 VAL A N 1
ATOM 594 C CA . VAL A 1 73 ? -11.487 -5.882 1.768 1.00 97.12 73 VAL A CA 1
ATOM 595 C C . VAL A 1 73 ? -11.926 -7.132 2.538 1.00 97.12 73 VAL A C 1
ATOM 597 O O . VAL A 1 73 ? -12.334 -7.021 3.695 1.00 97.12 73 VAL A O 1
ATOM 600 N N . GLU A 1 74 ? -11.788 -8.328 1.958 1.00 98.00 74 GLU A N 1
ATOM 601 C CA . GLU A 1 74 ? -12.076 -9.604 2.631 1.00 98.00 74 GLU A CA 1
ATOM 602 C C . GLU A 1 74 ? -11.169 -9.869 3.843 1.00 98.00 74 GLU A C 1
ATOM 604 O O . GLU A 1 74 ? -11.587 -10.541 4.786 1.00 98.00 74 GLU A O 1
ATOM 609 N N . LEU A 1 75 ? -9.968 -9.278 3.884 1.00 96.56 75 LEU A N 1
ATOM 610 C CA . LEU A 1 75 ? -9.100 -9.295 5.070 1.00 96.56 75 LEU A CA 1
ATOM 611 C C . LEU A 1 75 ? -9.635 -8.431 6.227 1.00 96.56 75 LEU A C 1
ATOM 613 O O . LEU A 1 75 ? -9.040 -8.421 7.303 1.00 96.56 75 LEU A O 1
ATOM 617 N N . GLY A 1 76 ? -10.741 -7.708 6.029 1.00 95.75 76 GLY A N 1
ATOM 618 C CA . GLY A 1 76 ? -11.325 -6.799 7.015 1.00 95.75 76 GLY A CA 1
ATOM 619 C C . GLY A 1 76 ? -10.696 -5.406 7.013 1.00 95.75 76 GLY A C 1
ATOM 620 O O . GLY A 1 76 ? -10.921 -4.632 7.944 1.00 95.75 76 GLY A O 1
ATOM 621 N N . ILE A 1 77 ? -9.911 -5.070 5.985 1.00 97.12 77 ILE A N 1
ATOM 622 C CA . ILE A 1 77 ? -9.284 -3.755 5.853 1.00 97.12 77 ILE A CA 1
ATOM 623 C C . ILE A 1 77 ? -10.221 -2.822 5.066 1.00 97.12 77 ILE A C 1
ATOM 625 O O . ILE A 1 77 ? -10.707 -3.203 3.999 1.00 97.12 77 ILE A O 1
ATOM 629 N N . PRO A 1 78 ? -10.476 -1.585 5.535 1.00 96.81 78 PRO A N 1
ATOM 630 C CA . PRO A 1 78 ? -11.324 -0.642 4.811 1.00 96.81 78 PRO A CA 1
ATOM 631 C C . PRO A 1 78 ? -10.812 -0.335 3.397 1.00 96.81 78 PRO A C 1
ATOM 633 O O . PRO A 1 78 ? -9.619 -0.102 3.189 1.00 96.81 78 PRO A O 1
ATOM 636 N N . LEU A 1 79 ? -11.738 -0.258 2.438 1.00 96.50 79 LEU A N 1
ATOM 637 C CA . LEU A 1 79 ? -11.469 -0.002 1.017 1.00 96.50 79 LEU A CA 1
ATOM 638 C C . LEU A 1 79 ? -10.624 1.260 0.765 1.00 96.50 79 LEU A C 1
ATOM 640 O O . LEU A 1 79 ? -9.829 1.312 -0.171 1.00 96.50 79 LEU A O 1
ATOM 644 N N . GLN A 1 80 ? -10.779 2.285 1.599 1.00 96.50 80 GLN A N 1
ATOM 645 C CA . GLN A 1 80 ? -10.052 3.549 1.499 1.00 96.50 80 GLN A CA 1
ATOM 646 C C . GLN A 1 80 ? -8.535 3.336 1.550 1.00 96.50 80 GLN A C 1
ATOM 648 O O . GLN A 1 80 ? -7.798 3.980 0.808 1.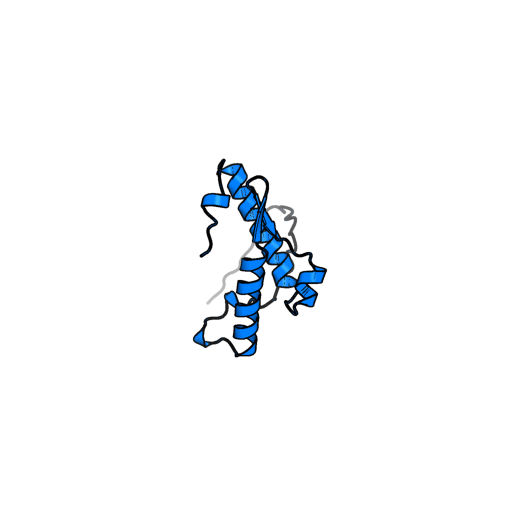00 96.50 80 GLN A O 1
ATOM 653 N N . TYR A 1 81 ? -8.065 2.358 2.331 1.00 97.06 81 TYR A N 1
ATOM 654 C CA . TYR A 1 81 ? -6.650 1.992 2.347 1.00 97.06 81 TYR A CA 1
ATOM 655 C C . TYR A 1 81 ? -6.179 1.377 1.037 1.00 97.06 81 TYR A C 1
ATOM 657 O O . TYR A 1 81 ? -5.064 1.669 0.621 1.00 97.06 81 TYR A O 1
ATOM 665 N N . TYR A 1 82 ? -7.004 0.558 0.379 1.00 97.25 82 TYR A N 1
ATOM 666 C CA . TYR A 1 82 ? -6.645 -0.003 -0.921 1.00 97.25 82 TYR A CA 1
ATOM 667 C C . TYR A 1 82 ? -6.500 1.107 -1.961 1.00 97.25 82 TYR A C 1
ATOM 669 O O . TYR A 1 82 ? -5.478 1.188 -2.636 1.00 97.25 82 TYR A O 1
ATOM 677 N N . LYS A 1 83 ? -7.484 2.014 -2.037 1.00 96.50 83 LYS A N 1
ATOM 678 C CA . LYS A 1 83 ? -7.454 3.159 -2.960 1.00 96.50 83 LYS A CA 1
ATOM 679 C C . LYS A 1 83 ? -6.231 4.039 -2.729 1.00 96.50 83 LYS A C 1
ATOM 681 O O . LYS A 1 83 ? -5.521 4.354 -3.680 1.00 96.50 83 LYS A O 1
ATOM 686 N N . LYS A 1 84 ? -5.959 4.378 -1.466 1.00 95.88 84 LYS A N 1
ATOM 687 C CA . LYS A 1 84 ? -4.784 5.167 -1.102 1.00 95.88 84 LYS A CA 1
ATOM 688 C C . LYS A 1 84 ? -3.479 4.448 -1.449 1.00 95.88 84 LYS A C 1
ATOM 690 O O . LYS A 1 84 ? -2.586 5.070 -2.006 1.00 95.88 84 LYS A O 1
ATOM 695 N N . LEU A 1 85 ? -3.382 3.147 -1.175 1.00 96.81 85 LEU A N 1
ATOM 696 C CA . LEU A 1 85 ? -2.198 2.360 -1.511 1.00 96.81 85 LEU A CA 1
ATOM 697 C C . LEU A 1 85 ? -1.947 2.324 -3.022 1.00 96.81 85 LEU A C 1
ATOM 699 O O . LEU A 1 85 ? -0.809 2.500 -3.434 1.00 96.81 85 LEU A O 1
ATOM 703 N N . GLN A 1 86 ? -2.980 2.126 -3.847 1.00 97.56 86 GLN A N 1
ATOM 704 C CA . GLN A 1 86 ? -2.825 2.157 -5.307 1.00 97.56 86 GLN A CA 1
ATOM 705 C C . GLN A 1 86 ? -2.335 3.526 -5.789 1.00 97.56 86 GLN A C 1
ATOM 707 O O . GLN A 1 86 ? -1.393 3.586 -6.570 1.00 97.56 86 GLN A O 1
ATOM 712 N N . GLN A 1 87 ? -2.894 4.616 -5.254 1.00 97.00 87 GLN A N 1
ATOM 713 C CA . GLN A 1 87 ? -2.419 5.965 -5.565 1.00 97.00 87 GLN A CA 1
ATOM 714 C C . GLN A 1 87 ? -0.951 6.168 -5.158 1.00 97.00 87 GLN A C 1
ATOM 716 O O . GLN A 1 87 ? -0.150 6.639 -5.959 1.00 97.00 87 GLN A O 1
ATOM 721 N N . ASP A 1 88 ? -0.579 5.774 -3.937 1.00 96.06 88 ASP A N 1
ATOM 722 C CA . ASP A 1 88 ? 0.794 5.911 -3.444 1.00 96.06 88 ASP A CA 1
ATOM 723 C C . ASP A 1 88 ? 1.78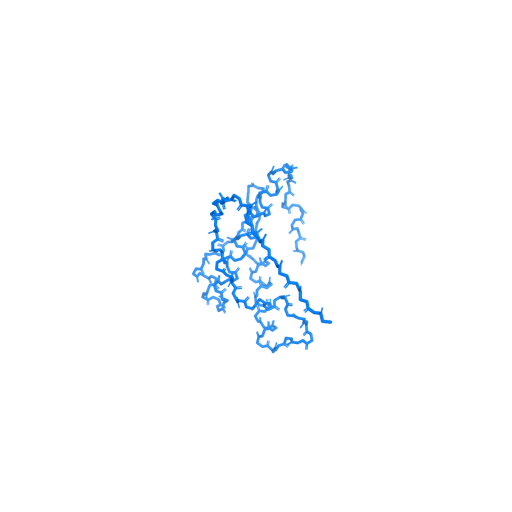2 5.069 -4.291 1.00 96.06 88 ASP A C 1
ATOM 725 O O . ASP A 1 88 ? 2.934 5.465 -4.484 1.00 96.06 88 ASP A O 1
ATOM 729 N N . LEU A 1 89 ? 1.345 3.922 -4.833 1.00 97.19 89 LEU A N 1
ATOM 730 C CA . LEU A 1 89 ? 2.137 3.095 -5.754 1.00 97.19 89 LEU A CA 1
ATOM 731 C C . LEU A 1 89 ? 2.290 3.741 -7.130 1.00 97.19 89 LEU A C 1
ATOM 733 O O . LEU A 1 89 ? 3.397 3.732 -7.666 1.00 97.19 89 LEU A O 1
ATOM 737 N N . ASP A 1 90 ? 1.219 4.305 -7.687 1.00 98.06 90 ASP A N 1
ATOM 738 C CA . ASP A 1 90 ? 1.253 5.021 -8.965 1.00 98.06 90 ASP A CA 1
ATOM 739 C C . ASP A 1 90 ? 2.176 6.245 -8.889 1.00 98.06 90 ASP A C 1
ATOM 741 O O . ASP A 1 90 ? 3.004 6.462 -9.781 1.00 98.06 90 ASP A O 1
ATOM 745 N N . ASP A 1 91 ? 2.103 7.002 -7.792 1.00 98.06 91 ASP A N 1
ATOM 746 C CA . ASP A 1 91 ? 2.973 8.151 -7.536 1.00 98.06 91 ASP A CA 1
ATOM 747 C C . ASP A 1 91 ? 4.442 7.717 -7.392 1.00 98.06 91 ASP A C 1
ATOM 749 O O . ASP A 1 91 ? 5.343 8.316 -7.992 1.00 98.06 91 ASP A O 1
ATOM 753 N N . ALA A 1 92 ? 4.704 6.641 -6.641 1.00 96.12 92 ALA A N 1
ATOM 754 C CA . ALA A 1 92 ? 6.052 6.105 -6.465 1.00 96.12 92 ALA A CA 1
ATOM 755 C C . ALA A 1 92 ? 6.642 5.569 -7.778 1.00 96.12 92 ALA A C 1
ATOM 757 O O . ALA A 1 92 ? 7.798 5.847 -8.094 1.00 96.12 92 ALA A O 1
ATOM 758 N N . ASN A 1 93 ? 5.853 4.838 -8.562 1.00 97.75 93 ASN A N 1
ATOM 759 C CA . ASN A 1 93 ? 6.243 4.326 -9.874 1.00 97.75 93 ASN A CA 1
ATOM 760 C C . ASN A 1 93 ? 6.523 5.459 -10.865 1.00 97.75 93 ASN A C 1
ATOM 762 O O . ASN A 1 93 ? 7.566 5.466 -11.514 1.00 97.75 93 ASN A O 1
ATOM 766 N N . SER A 1 94 ? 5.666 6.481 -10.888 1.00 97.94 94 SER A N 1
ATOM 767 C CA . SER A 1 94 ? 5.899 7.687 -11.687 1.00 97.94 94 SER A CA 1
ATOM 768 C C . SER A 1 94 ? 7.211 8.370 -11.298 1.00 97.94 94 SER A C 1
ATOM 770 O O . SER A 1 94 ? 7.980 8.799 -12.158 1.00 97.94 94 SER A O 1
ATOM 772 N N . PHE A 1 95 ? 7.513 8.447 -10.000 1.00 96.38 95 PHE A N 1
ATOM 773 C CA . PHE A 1 95 ? 8.784 8.983 -9.524 1.00 96.38 95 PHE A CA 1
ATOM 774 C C . PHE A 1 95 ? 9.985 8.131 -9.966 1.00 96.38 95 PHE A C 1
ATOM 776 O O . PHE A 1 95 ? 11.003 8.692 -10.375 1.00 96.38 95 PHE A O 1
ATOM 783 N N . ILE A 1 96 ? 9.876 6.802 -9.905 1.00 95.94 96 ILE A N 1
ATOM 784 C CA . ILE A 1 96 ? 10.914 5.862 -10.357 1.00 95.94 96 ILE A CA 1
ATOM 785 C C . ILE A 1 96 ? 11.243 6.101 -11.834 1.00 95.94 96 ILE A C 1
ATOM 787 O O . ILE A 1 96 ? 12.415 6.293 -12.169 1.00 95.94 96 ILE A O 1
ATOM 791 N N . ASP A 1 97 ? 10.220 6.177 -12.683 1.00 96.69 97 ASP A N 1
ATOM 792 C CA . ASP A 1 97 ? 10.370 6.379 -14.125 1.00 96.69 97 ASP A CA 1
ATOM 793 C C . ASP A 1 97 ? 10.979 7.738 -14.463 1.00 96.69 97 ASP A C 1
ATOM 795 O O . ASP A 1 97 ? 11.945 7.829 -15.224 1.00 96.69 97 ASP A O 1
ATOM 799 N N . LEU A 1 98 ? 10.453 8.807 -13.859 1.00 97.19 98 LEU A N 1
ATOM 800 C CA . LEU A 1 98 ? 10.906 10.174 -14.125 1.00 97.19 98 LEU A CA 1
ATOM 801 C C . LEU A 1 98 ? 12.368 10.400 -13.733 1.00 97.19 98 LEU A C 1
ATOM 803 O O . LEU A 1 98 ? 13.047 11.225 -14.344 1.00 97.19 98 LEU A O 1
ATOM 807 N N . ASN A 1 99 ? 12.852 9.680 -12.721 1.00 95.88 99 ASN A N 1
ATOM 808 C CA . ASN A 1 99 ? 14.222 9.802 -12.233 1.00 95.88 99 ASN A CA 1
ATOM 809 C C . ASN A 1 99 ? 15.151 8.701 -12.767 1.00 95.88 99 ASN A C 1
ATOM 811 O O . ASN A 1 99 ? 16.328 8.688 -12.407 1.00 95.88 99 ASN A O 1
ATOM 815 N N . GLY A 1 100 ? 14.651 7.793 -13.615 1.00 94.06 100 GLY A N 1
ATOM 816 C CA . GLY A 1 100 ? 15.432 6.684 -14.166 1.00 94.06 100 GLY A CA 1
ATOM 817 C C . GLY A 1 100 ? 16.028 5.785 -13.081 1.00 94.06 100 GLY A C 1
ATOM 818 O O . GLY A 1 100 ? 17.177 5.357 -13.194 1.00 94.06 100 GLY A O 1
ATOM 819 N N . ILE A 1 101 ? 15.290 5.557 -11.990 1.00 92.44 101 ILE A N 1
ATOM 820 C CA . ILE A 1 101 ? 15.783 4.748 -10.874 1.00 92.44 101 ILE A CA 1
ATOM 821 C C . ILE A 1 101 ? 15.697 3.279 -11.268 1.00 92.44 101 ILE A C 1
ATOM 823 O O . ILE A 1 101 ? 14.619 2.715 -11.420 1.00 92.44 101 ILE A O 1
ATOM 827 N N . GLU A 1 102 ? 16.848 2.634 -11.390 1.00 93.06 102 GLU A N 1
ATOM 828 C CA . GLU A 1 102 ? 16.933 1.211 -11.699 1.00 93.06 102 GLU A CA 1
ATOM 829 C C . GLU A 1 102 ? 17.137 0.366 -10.434 1.00 93.06 102 GLU A C 1
ATOM 831 O O . GLU A 1 102 ? 17.664 0.832 -9.419 1.00 93.06 102 GLU A O 1
ATOM 836 N N . ARG A 1 103 ? 16.803 -0.926 -10.531 1.00 89.88 103 ARG A N 1
ATOM 837 C CA . ARG A 1 103 ? 17.065 -1.952 -9.506 1.00 89.88 103 ARG A CA 1
ATOM 838 C C . ARG A 1 103 ? 16.319 -1.700 -8.195 1.00 89.88 103 ARG A C 1
ATOM 840 O O . ARG A 1 103 ? 16.875 -1.877 -7.103 1.00 89.88 103 ARG A O 1
ATOM 847 N N . ILE A 1 104 ? 15.049 -1.311 -8.299 1.00 89.75 104 ILE A N 1
ATOM 848 C CA . ILE A 1 104 ? 14.167 -1.051 -7.149 1.00 89.75 104 ILE A CA 1
ATOM 849 C C . ILE A 1 104 ? 14.069 -2.258 -6.208 1.00 89.75 104 ILE A C 1
ATOM 851 O O . ILE A 1 104 ? 14.023 -2.092 -4.991 1.00 89.75 104 ILE A O 1
ATOM 855 N N . ASP A 1 105 ? 14.160 -3.478 -6.736 1.00 89.44 105 ASP A N 1
ATOM 856 C CA . ASP A 1 105 ? 14.225 -4.729 -5.972 1.00 89.44 105 ASP A CA 1
ATOM 857 C C . ASP A 1 105 ? 15.356 -4.747 -4.927 1.00 89.44 105 ASP A C 1
ATOM 859 O O . ASP A 1 105 ? 15.225 -5.334 -3.851 1.00 89.44 105 ASP A O 1
ATOM 863 N N . THR A 1 106 ? 16.473 -4.074 -5.216 1.00 87.06 106 THR A N 1
ATOM 864 C CA . THR A 1 106 ? 17.615 -3.996 -4.300 1.00 87.06 106 THR A CA 1
ATOM 865 C C . THR A 1 106 ? 17.413 -2.975 -3.186 1.00 87.06 106 THR A C 1
ATOM 867 O O . THR A 1 106 ? 17.952 -3.170 -2.093 1.00 87.06 106 THR A O 1
ATOM 870 N N . LEU A 1 107 ? 16.621 -1.932 -3.449 1.00 83.56 107 LEU A N 1
ATOM 871 C CA . LEU A 1 107 ? 16.270 -0.884 -2.491 1.00 83.56 107 LEU A CA 1
ATOM 872 C C . LEU A 1 107 ? 15.162 -1.348 -1.546 1.00 83.56 107 LEU A C 1
ATOM 874 O O . LEU A 1 107 ? 15.194 -1.047 -0.356 1.00 83.56 107 LEU A O 1
ATOM 878 N N . LEU A 1 108 ? 14.220 -2.142 -2.058 1.00 80.12 108 LEU A N 1
ATOM 879 C CA . LEU A 1 108 ? 13.029 -2.562 -1.329 1.00 80.12 108 LEU A CA 1
ATOM 880 C C . LEU A 1 108 ? 13.239 -3.739 -0.372 1.00 80.12 108 LEU A C 1
ATOM 882 O O . LEU A 1 108 ? 12.264 -4.368 0.036 1.00 80.12 108 LEU A O 1
ATOM 886 N N . LYS A 1 109 ? 14.483 -4.076 -0.008 1.00 67.38 109 LYS A N 1
ATOM 887 C CA . LYS A 1 109 ? 14.776 -5.174 0.926 1.00 67.38 109 LYS A CA 1
ATOM 888 C C . LYS A 1 109 ? 14.266 -4.845 2.333 1.00 67.38 109 LYS A C 1
ATOM 890 O O . LYS A 1 109 ? 15.032 -4.471 3.220 1.00 67.38 109 LYS A O 1
ATOM 895 N N . MET A 1 110 ? 12.966 -5.024 2.534 1.00 56.12 110 MET A N 1
ATOM 896 C CA . MET A 1 110 ? 12.294 -4.954 3.820 1.00 56.12 110 MET A CA 1
ATOM 897 C C . MET A 1 110 ? 12.648 -6.220 4.606 1.00 56.12 110 MET A C 1
ATOM 899 O O . MET A 1 110 ? 12.149 -7.305 4.309 1.00 56.12 110 MET A O 1
ATOM 903 N N . LYS A 1 111 ? 13.56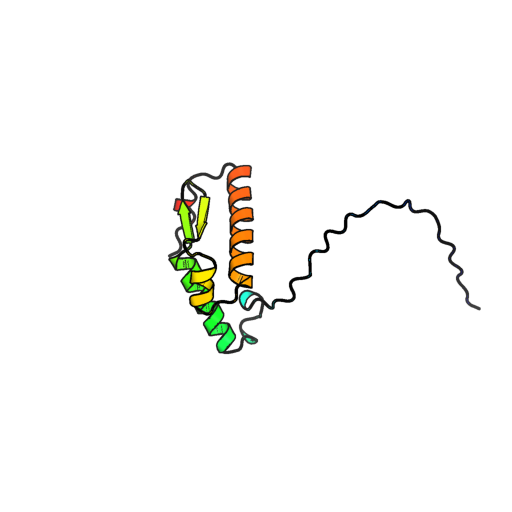7 -6.085 5.571 1.00 45.09 111 LYS A N 1
ATOM 904 C CA . LYS A 1 111 ? 13.834 -7.118 6.584 1.00 45.09 111 LYS A CA 1
ATOM 905 C C . LYS A 1 111 ? 12.598 -7.329 7.456 1.00 45.09 111 LYS A C 1
ATOM 907 O O . LYS A 1 111 ? 11.910 -6.340 7.787 1.00 45.09 111 LYS A O 1
#

Secondary structure (DSSP, 8-state):
----------------------------TTTS-GGG--HHHHHHHHHHHHHHHHHEEEETTEEEE-S-HHHHHHTT--HHHHHHHHHHHHHHHHHHHHTT---HHHH----

Foldseek 3Di:
DDDDDDDDDDDDDDPPPPPPPPPPPDDQLVPDDPVPDDPVSVVLVVLLVVQCLVQWDADPNATDGRDDLVRCVVSVHDSVSVVVVVVVRVVVRVVCVVVVPGDVVVVPPDD